Protein AF-A0A1J5C935-F1 (afdb_monomer)

Sequence (126 aa):
MEPSKPERDTTAFQVRRAIPLADVRPEKLEQAVQALRATGWLSDVGVDGRRLHVSYDASGANFRDIERLLDEAGLQRPTSLWWRFRSAWYRFVDTNSRSNALSRGGACCNRPPSPWRGNDTPDPGP

Foldseek 3Di:
DPPPDPPPP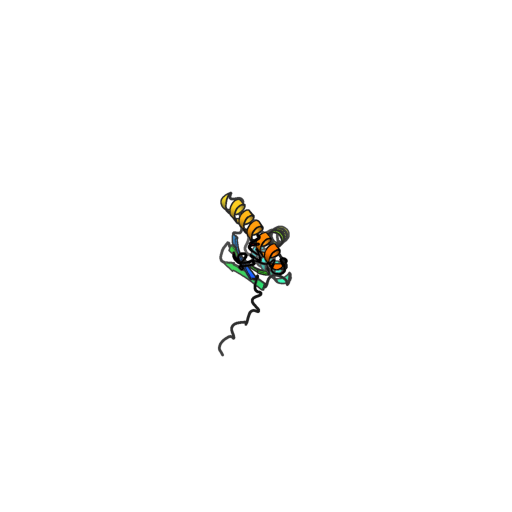QPPQKDKDKFFFDDDDPVLVVVLQVQVVVVVQWPDWDDDPRIIITIGGLLVDALVVVVVSCVVSVTHGDPDPVNVVVSVVRRVVSVVSNVVVPPPCPDPPPPDPDPDPDPPDDDDDD

Nearest PDB structures (foldseek):
  5y5z-assembly1_N  TM=4.631E-01  e=1.004E-01  Thermus thermophilus HB8
  6wxp-assembly3_F  TM=4.186E-01  e=1.780E-01  synthetic construct
  3khx-assembly1_A  TM=5.350E-01  e=9.916E-01  Staphylococcus aureus subsp. aureus COL
  3j9v-assembly1_b  TM=3.927E-01  e=4.070E-01  Saccharomyces cerevisiae
  2ia0-assembly1_B  TM=6.325E-01  e=3.539E+00  Pyrococcus furiosus

Structure (mmCIF, N/CA/C/O backbone):
data_AF-A0A1J5C935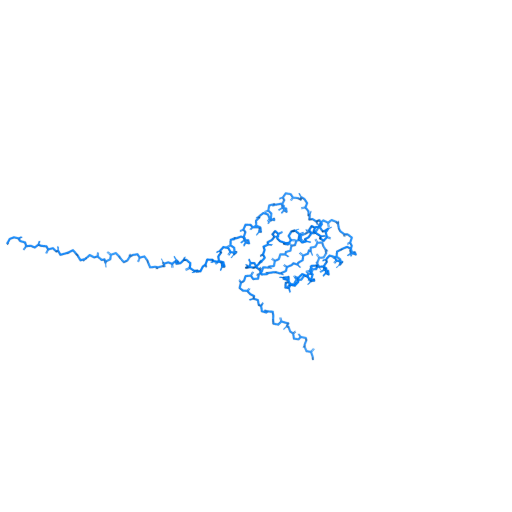-F1
#
_entry.id   AF-A0A1J5C935-F1
#
loop_
_atom_site.group_PDB
_atom_site.id
_atom_site.type_symbol
_atom_site.label_atom_id
_atom_site.label_alt_id
_atom_site.label_comp_id
_atom_site.label_asym_id
_atom_site.label_entity_id
_atom_site.label_seq_id
_atom_site.pdbx_PDB_ins_code
_atom_site.Cartn_x
_atom_site.Cartn_y
_atom_site.Cartn_z
_atom_site.occupancy
_atom_site.B_iso_or_equiv
_atom_site.auth_seq_id
_atom_site.auth_comp_id
_atom_site.auth_asym_id
_atom_site.auth_atom_id
_atom_site.pdbx_PDB_model_num
ATOM 1 N N . MET A 1 1 ? 21.280 13.211 23.490 1.00 36.47 1 MET A N 1
ATOM 2 C CA . MET A 1 1 ? 20.974 11.978 22.736 1.00 36.47 1 MET A CA 1
ATOM 3 C C . MET A 1 1 ? 19.850 12.323 21.769 1.00 36.47 1 MET A C 1
ATOM 5 O O . MET A 1 1 ? 18.685 12.180 22.108 1.00 36.47 1 MET A O 1
ATOM 9 N N . GLU A 1 2 ? 20.191 12.917 20.625 1.00 40.31 2 GLU A N 1
ATOM 10 C CA . GLU A 1 2 ? 19.229 13.087 19.531 1.00 40.31 2 GLU A CA 1
ATOM 11 C C . GLU A 1 2 ? 19.006 11.714 18.890 1.00 40.31 2 GLU A C 1
ATOM 13 O O . GLU A 1 2 ? 19.993 11.027 18.613 1.00 40.31 2 GLU A O 1
ATOM 18 N N . PRO A 1 3 ? 17.760 11.267 18.675 1.00 48.97 3 PRO A N 1
ATOM 19 C CA . PRO A 1 3 ? 17.529 10.067 17.895 1.00 48.97 3 PRO A CA 1
ATOM 20 C C . PRO A 1 3 ? 17.918 10.366 16.445 1.00 48.97 3 PRO A C 1
ATOM 22 O O . PRO A 1 3 ? 17.271 11.152 15.752 1.00 48.97 3 PRO A O 1
ATOM 25 N N . SER A 1 4 ? 19.011 9.746 16.010 1.00 40.41 4 SER A N 1
ATOM 26 C CA . SER A 1 4 ? 19.518 9.764 14.645 1.00 40.41 4 SER A CA 1
ATOM 27 C C . SER A 1 4 ? 18.395 9.380 13.682 1.00 40.41 4 SER A C 1
ATOM 29 O O . SER A 1 4 ? 17.861 8.271 13.712 1.00 40.41 4 SER A O 1
ATOM 31 N N . LYS A 1 5 ? 18.019 10.338 12.835 1.00 44.50 5 LYS A N 1
ATOM 32 C CA . LYS A 1 5 ? 17.095 10.165 11.715 1.00 44.50 5 LYS A CA 1
ATOM 33 C C . LYS A 1 5 ? 17.593 8.985 10.866 1.00 44.50 5 LYS A C 1
ATOM 35 O O . LYS A 1 5 ? 18.736 9.047 10.421 1.00 44.50 5 LYS A O 1
ATOM 40 N N . PRO A 1 6 ? 16.800 7.922 10.638 1.00 48.12 6 PRO A N 1
ATOM 41 C CA . PRO A 1 6 ? 17.259 6.821 9.807 1.00 48.12 6 PRO A CA 1
ATOM 42 C C . PRO A 1 6 ? 17.479 7.354 8.391 1.00 48.12 6 PRO A C 1
ATOM 44 O O . PRO A 1 6 ? 16.543 7.849 7.750 1.00 48.12 6 PRO A O 1
ATOM 47 N N . GLU A 1 7 ? 18.730 7.293 7.944 1.00 49.53 7 GLU A N 1
ATOM 48 C CA . GLU A 1 7 ? 19.146 7.553 6.573 1.00 49.53 7 GLU A CA 1
ATOM 49 C C . GLU A 1 7 ? 18.546 6.441 5.714 1.00 49.53 7 GLU A C 1
ATOM 51 O O . GLU A 1 7 ? 19.078 5.346 5.575 1.00 49.53 7 GLU A O 1
ATOM 56 N N . ARG A 1 8 ? 17.308 6.672 5.272 1.00 57.62 8 ARG A N 1
ATOM 57 C CA . ARG A 1 8 ? 16.605 5.761 4.380 1.00 57.62 8 ARG A CA 1
ATOM 58 C C . ARG A 1 8 ? 17.237 5.922 3.010 1.00 57.62 8 ARG A C 1
ATOM 60 O O . ARG A 1 8 ? 17.000 6.954 2.379 1.00 57.62 8 ARG A O 1
ATOM 67 N N . ASP A 1 9 ? 17.972 4.904 2.566 1.00 52.66 9 ASP A N 1
ATOM 68 C CA . ASP A 1 9 ? 18.332 4.694 1.162 1.00 52.66 9 ASP A CA 1
ATOM 69 C C . ASP A 1 9 ? 17.056 4.791 0.321 1.00 52.66 9 ASP A C 1
ATOM 71 O O . ASP A 1 9 ? 16.253 3.864 0.194 1.00 52.66 9 ASP A O 1
ATOM 75 N N . THR A 1 10 ? 16.793 6.001 -0.157 1.00 59.03 10 THR A N 1
ATOM 76 C CA . THR A 1 10 ? 15.590 6.323 -0.904 1.00 59.03 10 THR A CA 1
ATOM 77 C C . THR A 1 10 ? 15.923 6.004 -2.342 1.00 59.03 10 THR A C 1
ATOM 79 O O . THR A 1 10 ? 16.606 6.772 -3.016 1.00 59.03 10 THR A O 1
ATOM 82 N N . THR A 1 11 ? 15.489 4.832 -2.800 1.00 65.00 11 THR A N 1
ATOM 83 C CA . THR A 1 11 ? 15.653 4.464 -4.203 1.00 65.00 11 THR A CA 1
ATOM 84 C C . THR A 1 11 ? 14.942 5.492 -5.084 1.00 65.00 11 THR A C 1
ATOM 86 O O . THR A 1 11 ? 13.929 6.080 -4.691 1.00 65.00 11 THR A O 1
ATOM 89 N N . ALA A 1 12 ? 15.466 5.724 -6.293 1.00 74.44 12 ALA A N 1
ATOM 90 C CA . ALA A 1 12 ? 14.943 6.731 -7.224 1.00 74.44 12 ALA A CA 1
ATOM 91 C C . ALA A 1 12 ? 13.455 6.527 -7.594 1.00 74.44 12 ALA A C 1
ATOM 93 O O . ALA A 1 12 ? 12.821 7.433 -8.132 1.00 74.44 12 ALA A O 1
ATOM 94 N N . PHE A 1 13 ? 12.895 5.354 -7.280 1.00 78.94 13 PHE A N 1
ATOM 95 C CA . PHE A 1 13 ? 11.513 4.967 -7.551 1.00 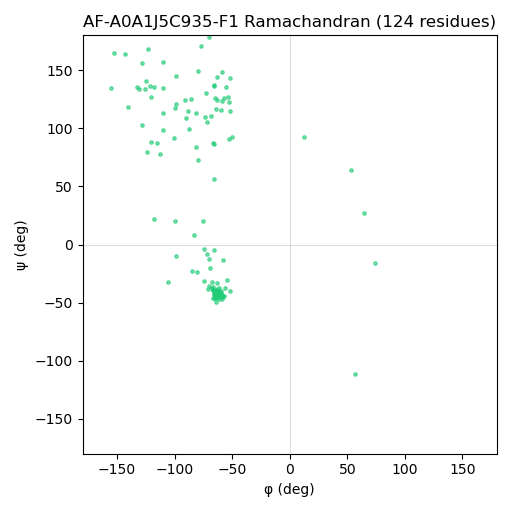78.94 13 PHE A CA 1
ATOM 96 C C . PHE A 1 13 ? 10.708 4.673 -6.275 1.00 78.94 13 PHE A C 1
ATOM 98 O O . PHE A 1 13 ? 9.691 3.978 -6.338 1.00 78.94 13 PHE A O 1
ATOM 105 N N . GLN A 1 14 ? 11.119 5.200 -5.116 1.00 85.75 14 GLN A N 1
ATOM 106 C CA . GLN A 1 14 ? 10.330 5.081 -3.891 1.00 85.75 14 GLN A CA 1
ATOM 107 C C . GLN A 1 14 ? 8.978 5.794 -4.045 1.00 85.75 14 GLN A C 1
ATOM 109 O O . GLN A 1 14 ? 8.898 6.997 -4.300 1.00 85.75 14 GLN A O 1
ATOM 114 N N . VAL A 1 15 ? 7.895 5.053 -3.820 1.00 88.56 15 VAL A N 1
ATOM 115 C CA . VAL A 1 15 ? 6.521 5.545 -3.896 1.00 88.56 15 VAL A CA 1
ATOM 116 C C . VAL A 1 15 ? 5.855 5.424 -2.535 1.00 88.56 15 VAL A C 1
ATOM 118 O O . VAL A 1 15 ? 5.947 4.395 -1.871 1.00 88.56 15 VAL A O 1
ATOM 121 N N . ARG A 1 16 ? 5.135 6.479 -2.135 1.00 90.62 16 ARG A N 1
ATOM 122 C CA . ARG A 1 16 ? 4.276 6.482 -0.945 1.00 90.62 16 ARG A CA 1
ATOM 123 C C . ARG A 1 16 ? 2.811 6.524 -1.340 1.00 90.62 16 ARG A C 1
ATOM 125 O O . ARG A 1 16 ? 2.409 7.332 -2.184 1.00 90.62 16 ARG A O 1
ATOM 132 N N . ARG A 1 17 ? 1.992 5.688 -0.706 1.00 90.81 17 ARG A N 1
ATOM 133 C CA . ARG A 1 17 ? 0.542 5.644 -0.924 1.00 90.81 17 ARG A CA 1
ATOM 134 C C . ARG A 1 17 ? -0.190 5.674 0.410 1.00 90.81 17 ARG A C 1
ATOM 136 O O . ARG A 1 17 ? 0.149 4.942 1.330 1.00 90.81 17 ARG A O 1
ATOM 143 N N . ALA A 1 18 ? -1.219 6.514 0.474 1.00 91.25 18 ALA A N 1
ATOM 144 C CA . ALA A 1 18 ? -2.230 6.476 1.520 1.00 91.25 18 ALA A CA 1
ATOM 145 C C . ALA A 1 18 ? -3.460 5.750 0.966 1.00 91.25 18 ALA A C 1
ATOM 147 O O . ALA A 1 18 ? -4.064 6.194 -0.019 1.00 91.25 18 ALA A O 1
ATOM 148 N N . ILE A 1 19 ? -3.791 4.619 1.576 1.00 90.88 19 ILE A N 1
ATOM 149 C CA . ILE A 1 19 ? -4.861 3.716 1.175 1.00 90.88 19 ILE A CA 1
ATOM 150 C C . ILE A 1 19 ? -5.958 3.819 2.236 1.00 90.88 19 ILE A C 1
ATOM 152 O O . ILE A 1 19 ? -5.727 3.442 3.384 1.00 90.88 19 ILE A O 1
ATOM 156 N N . PRO A 1 20 ? -7.141 4.355 1.902 1.00 90.06 20 PRO A N 1
ATOM 157 C CA . PRO A 1 20 ? -8.260 4.328 2.816 1.00 90.06 20 PRO A CA 1
ATOM 158 C C . PRO A 1 20 ? -8.699 2.877 3.019 1.00 90.06 20 PRO A C 1
ATOM 160 O O . PRO A 1 20 ? -8.783 2.097 2.067 1.00 90.06 20 PRO A O 1
ATOM 163 N N . LEU A 1 21 ? -8.988 2.539 4.266 1.00 89.50 21 LEU A N 1
ATOM 164 C CA . LEU A 1 21 ? -9.532 1.256 4.670 1.00 89.50 21 LEU A CA 1
ATOM 165 C C . LEU A 1 21 ? -11.046 1.393 4.847 1.00 89.50 21 LEU A C 1
ATOM 167 O O . LEU A 1 21 ? -11.549 2.445 5.252 1.00 89.50 21 LEU A O 1
ATOM 171 N N . ALA A 1 22 ? -11.773 0.335 4.503 1.00 87.69 22 ALA A N 1
ATOM 172 C CA . ALA A 1 22 ? -13.154 0.173 4.935 1.00 87.69 22 ALA A CA 1
ATOM 173 C C . ALA A 1 22 ? -13.192 -0.104 6.448 1.00 87.69 22 ALA A C 1
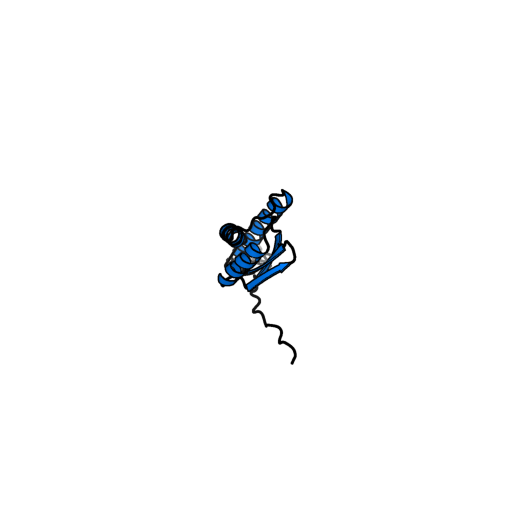ATOM 175 O O . ALA A 1 22 ? -12.151 -0.163 7.106 1.00 87.69 22 ALA A O 1
ATOM 176 N N . ASP A 1 23 ? -14.391 -0.246 7.008 1.00 84.25 23 ASP A N 1
ATOM 177 C CA . ASP A 1 23 ? -14.536 -0.475 8.441 1.00 84.25 23 ASP A CA 1
ATOM 178 C C . ASP A 1 23 ? -13.812 -1.768 8.851 1.00 84.25 23 ASP A C 1
ATOM 180 O O . ASP A 1 23 ? -14.114 -2.862 8.371 1.00 84.25 23 ASP A O 1
ATOM 184 N N . VAL A 1 24 ? -12.783 -1.616 9.683 1.00 84.56 24 VAL A N 1
ATOM 185 C CA . VAL A 1 24 ? -11.892 -2.690 10.113 1.00 84.56 24 VAL A CA 1
ATOM 186 C C . VAL A 1 24 ? -11.733 -2.605 11.619 1.00 84.56 24 VAL A C 1
ATOM 188 O O . VAL A 1 24 ? -11.548 -1.526 12.181 1.00 84.56 24 VAL A O 1
ATOM 191 N N . ARG A 1 25 ? -11.814 -3.759 12.280 1.00 86.44 25 ARG A N 1
ATOM 192 C CA . ARG A 1 25 ? -11.572 -3.842 13.719 1.00 86.44 25 ARG A CA 1
ATOM 193 C C . ARG A 1 25 ? -10.103 -3.511 14.023 1.00 86.44 25 ARG A C 1
ATOM 195 O O . ARG A 1 25 ? -9.242 -4.026 13.300 1.00 86.44 25 ARG A O 1
ATOM 202 N N . PRO A 1 26 ? -9.803 -2.712 15.062 1.00 85.44 26 PRO A N 1
ATOM 203 C CA . PRO A 1 26 ? -8.435 -2.315 15.401 1.00 85.44 26 PRO A CA 1
ATOM 204 C C . PRO A 1 26 ? -7.465 -3.496 15.527 1.00 85.44 26 PRO A C 1
ATOM 206 O O . PRO A 1 26 ? -6.365 -3.448 14.988 1.00 85.44 26 PRO A O 1
ATOM 209 N N . GLU A 1 27 ? -7.903 -4.607 16.119 1.00 86.88 27 GLU A N 1
ATOM 210 C CA . GLU A 1 27 ? -7.065 -5.792 16.341 1.00 86.88 27 GLU A CA 1
ATOM 211 C C . GLU A 1 27 ? -6.669 -6.450 15.014 1.00 86.88 27 GLU A C 1
ATOM 213 O O . GLU A 1 27 ? -5.531 -6.875 14.816 1.00 86.88 27 GLU A O 1
ATOM 218 N N . LYS A 1 28 ? -7.609 -6.496 14.060 1.00 87.19 28 LYS A N 1
ATOM 219 C CA . LYS A 1 28 ? -7.349 -7.021 12.715 1.00 87.19 28 LYS A CA 1
ATOM 220 C C . LYS A 1 28 ? -6.429 -6.086 11.931 1.00 87.19 28 LYS A C 1
ATOM 222 O O . LYS A 1 28 ? -5.603 -6.555 11.152 1.00 87.19 28 LYS A O 1
ATOM 227 N N . LEU A 1 29 ? -6.568 -4.777 12.135 1.00 88.69 29 LEU A N 1
ATOM 228 C CA . LEU A 1 29 ? -5.711 -3.779 11.508 1.00 88.69 29 LEU A CA 1
ATOM 229 C C . LEU A 1 29 ? -4.265 -3.902 11.993 1.00 88.69 29 LEU A C 1
ATOM 231 O O . LEU A 1 29 ? -3.356 -3.933 11.170 1.00 88.69 29 LEU A O 1
ATOM 235 N N . GLU A 1 30 ? -4.048 -4.045 13.298 1.00 89.12 30 GLU A N 1
ATOM 236 C CA . GLU A 1 30 ? -2.712 -4.256 13.860 1.00 89.12 30 GLU A CA 1
ATOM 237 C C . GLU A 1 30 ? -2.072 -5.550 13.350 1.00 89.12 30 GLU A C 1
ATOM 239 O O . GLU A 1 30 ? -0.932 -5.526 12.883 1.00 89.12 30 GLU A O 1
ATOM 244 N N . GLN A 1 31 ? -2.812 -6.664 13.351 1.00 89.44 31 GLN A N 1
ATOM 245 C CA . GLN A 1 31 ? -2.332 -7.938 12.800 1.00 89.44 31 GLN A CA 1
ATOM 246 C C . GLN A 1 31 ? -1.948 -7.815 11.322 1.00 89.44 31 GLN A C 1
ATOM 248 O O . GLN A 1 31 ? -0.882 -8.278 10.914 1.00 89.44 31 GLN A O 1
ATOM 253 N N . ALA A 1 32 ? -2.784 -7.149 10.526 1.00 89.25 32 ALA A N 1
ATOM 254 C CA . ALA A 1 32 ? -2.500 -6.912 9.120 1.00 89.25 32 ALA A CA 1
ATOM 255 C C . ALA A 1 32 ? -1.259 -6.028 8.931 1.00 89.25 32 ALA A C 1
ATOM 257 O O . ALA A 1 32 ? -0.417 -6.342 8.099 1.00 89.25 32 ALA A O 1
ATOM 258 N N . VAL A 1 33 ? -1.088 -4.967 9.724 1.00 90.69 33 VAL A N 1
ATOM 259 C CA . VAL A 1 33 ? 0.113 -4.114 9.684 1.00 90.69 33 VAL A CA 1
ATOM 260 C C . VAL A 1 33 ? 1.377 -4.910 9.998 1.00 90.69 33 VAL A C 1
ATOM 262 O O . VAL A 1 33 ? 2.392 -4.719 9.327 1.00 90.69 33 VAL A O 1
ATOM 265 N N . GLN A 1 34 ? 1.329 -5.827 10.966 1.00 90.25 34 GLN A N 1
ATOM 266 C CA . GLN A 1 34 ? 2.468 -6.699 11.261 1.00 90.25 34 GLN A CA 1
ATOM 267 C C . GLN A 1 34 ? 2.767 -7.660 10.103 1.00 90.25 34 GLN A C 1
ATOM 269 O O . GLN A 1 34 ? 3.926 -7.800 9.713 1.00 90.25 34 GLN A O 1
ATOM 274 N N . ALA A 1 35 ? 1.738 -8.253 9.490 1.00 90.06 35 ALA A N 1
ATOM 275 C CA . ALA A 1 35 ? 1.904 -9.105 8.311 1.00 90.06 35 ALA A CA 1
ATOM 276 C C . ALA A 1 35 ? 2.500 -8.335 7.118 1.00 90.06 35 ALA A C 1
ATOM 278 O O . ALA A 1 35 ? 3.420 -8.819 6.463 1.00 90.06 35 ALA A O 1
ATOM 279 N N . LEU A 1 36 ? 2.038 -7.102 6.880 1.00 89.75 36 LEU A N 1
ATOM 280 C CA . LEU A 1 36 ? 2.569 -6.202 5.853 1.00 89.75 36 LEU A CA 1
ATOM 281 C C . LEU A 1 36 ? 4.063 -5.921 6.084 1.00 89.75 36 LEU A C 1
ATOM 283 O O . LEU A 1 36 ? 4.864 -6.038 5.158 1.00 89.75 36 LEU A O 1
ATOM 287 N N . ARG A 1 37 ? 4.462 -5.602 7.321 1.00 90.25 37 ARG A N 1
ATOM 288 C CA . ARG A 1 37 ? 5.872 -5.360 7.679 1.00 90.25 37 ARG A CA 1
ATOM 289 C C . ARG A 1 37 ? 6.753 -6.594 7.491 1.00 90.25 37 ARG A C 1
ATOM 291 O O . ARG A 1 37 ? 7.906 -6.456 7.098 1.00 90.25 37 ARG A O 1
ATOM 298 N N . ALA A 1 38 ? 6.208 -7.789 7.711 1.00 89.19 38 ALA A N 1
ATOM 299 C CA . ALA A 1 38 ? 6.934 -9.046 7.546 1.00 89.19 38 ALA A CA 1
ATOM 300 C C . ALA A 1 38 ? 7.252 -9.398 6.078 1.00 89.19 38 ALA A C 1
ATOM 302 O O . ALA A 1 38 ? 8.063 -10.285 5.830 1.00 89.19 38 ALA A O 1
ATOM 303 N N . THR A 1 39 ? 6.656 -8.710 5.097 1.00 86.19 39 THR A N 1
ATOM 304 C CA . THR A 1 39 ? 6.897 -8.992 3.670 1.00 86.19 39 THR A CA 1
ATOM 305 C C . THR A 1 39 ? 8.296 -8.622 3.175 1.00 86.19 39 THR A C 1
ATOM 307 O O . THR A 1 39 ? 8.719 -9.113 2.130 1.00 86.19 39 THR A O 1
ATOM 310 N N . GLY A 1 40 ? 9.009 -7.740 3.882 1.00 82.31 40 GLY A N 1
ATOM 311 C CA . GLY A 1 40 ? 10.392 -7.354 3.580 1.00 82.31 40 GLY A CA 1
ATOM 312 C C . GLY A 1 40 ? 10.596 -6.432 2.369 1.00 82.31 40 GLY A C 1
ATOM 313 O O . GLY A 1 40 ? 11.648 -5.811 2.270 1.00 82.31 40 GLY A O 1
ATOM 314 N N . TRP A 1 41 ? 9.615 -6.288 1.471 1.00 86.06 41 TRP A N 1
ATOM 315 C CA . TRP A 1 41 ? 9.701 -5.387 0.307 1.00 86.06 41 TRP A CA 1
ATOM 316 C C . TRP A 1 41 ? 9.001 -4.032 0.512 1.00 86.06 41 TRP A C 1
ATOM 318 O O . TRP A 1 41 ? 9.171 -3.115 -0.295 1.00 86.06 41 TRP A O 1
ATOM 328 N N . LEU A 1 42 ? 8.232 -3.881 1.595 1.00 88.62 42 LEU A N 1
ATOM 329 C CA . LEU A 1 42 ? 7.689 -2.596 2.038 1.00 88.62 42 LEU A CA 1
ATOM 330 C C . LEU A 1 42 ? 8.718 -1.877 2.917 1.00 88.62 42 LEU A C 1
ATOM 332 O O . LEU A 1 42 ? 9.167 -2.419 3.923 1.00 88.62 42 LEU A O 1
ATOM 336 N N . SER A 1 43 ? 9.068 -0.641 2.561 1.00 87.75 43 SER A N 1
ATOM 337 C CA . SER A 1 43 ? 10.067 0.154 3.288 1.00 87.75 43 SER A CA 1
ATOM 338 C C . SER A 1 43 ? 9.493 0.916 4.482 1.00 87.75 43 SER A C 1
ATOM 340 O O . SER A 1 43 ? 10.233 1.294 5.388 1.00 87.75 43 SER A O 1
ATOM 342 N N . ASP A 1 44 ? 8.186 1.176 4.486 1.00 89.38 44 ASP A N 1
ATOM 343 C CA . ASP A 1 44 ? 7.493 1.853 5.582 1.00 89.38 44 ASP A CA 1
ATOM 344 C C . ASP A 1 44 ? 6.014 1.456 5.578 1.00 89.38 44 ASP A C 1
ATOM 346 O O . ASP A 1 44 ? 5.377 1.447 4.520 1.00 89.38 44 ASP A O 1
ATOM 350 N N . VAL A 1 45 ? 5.471 1.132 6.752 1.00 92.19 45 VAL A N 1
ATOM 351 C CA . VAL A 1 45 ? 4.062 0.761 6.938 1.00 92.19 45 VAL A CA 1
ATOM 352 C C . VAL A 1 45 ? 3.553 1.384 8.232 1.00 92.19 45 VAL A C 1
ATOM 354 O O . VAL A 1 45 ? 4.028 1.055 9.327 1.00 92.19 45 VAL A O 1
ATOM 357 N N . GLY A 1 46 ? 2.551 2.249 8.111 1.00 91.00 46 GLY A N 1
ATOM 358 C CA . GLY A 1 46 ? 1.920 2.943 9.229 1.00 91.00 46 GLY A CA 1
ATOM 359 C C . GLY A 1 46 ? 0.418 3.100 9.034 1.00 91.00 46 GLY A C 1
ATOM 360 O O . GLY A 1 46 ? -0.101 2.941 7.932 1.00 91.00 46 GLY A O 1
ATOM 361 N N . VAL A 1 47 ? -0.284 3.420 10.114 1.00 91.25 47 VAL A N 1
ATOM 362 C CA . VAL A 1 47 ? -1.727 3.668 10.105 1.00 91.25 47 VAL A CA 1
ATOM 363 C C . VAL A 1 47 ? -1.986 5.036 10.715 1.00 91.25 47 VAL A C 1
ATOM 365 O O . VAL A 1 47 ? -1.437 5.356 11.764 1.00 91.25 47 VAL A O 1
ATOM 368 N N . ASP A 1 48 ? -2.837 5.815 10.056 1.00 88.81 48 ASP A N 1
ATOM 369 C CA . ASP A 1 48 ? -3.371 7.080 10.553 1.00 88.81 48 ASP A CA 1
ATOM 370 C C . ASP A 1 48 ? -4.904 7.048 10.441 1.00 88.81 48 ASP A C 1
ATOM 372 O O . ASP A 1 48 ? -5.485 7.118 9.350 1.00 88.81 48 ASP A O 1
ATOM 376 N N . GLY A 1 49 ? -5.575 6.830 11.575 1.00 86.31 49 GLY A N 1
ATOM 377 C CA . GLY A 1 49 ? -7.021 6.616 11.639 1.00 86.31 49 GLY A CA 1
ATOM 378 C C . GLY A 1 49 ? -7.481 5.447 10.759 1.00 86.31 49 GLY A C 1
ATOM 379 O O . GLY A 1 49 ? -7.184 4.289 11.029 1.00 86.31 49 GLY A O 1
ATOM 380 N N . ARG A 1 50 ? -8.219 5.754 9.683 1.00 86.06 50 ARG A N 1
ATOM 381 C CA . ARG A 1 50 ? -8.714 4.777 8.688 1.00 86.06 50 ARG A CA 1
ATOM 382 C C . ARG A 1 50 ? -7.865 4.732 7.414 1.00 86.06 50 ARG A C 1
ATOM 384 O O . ARG A 1 50 ? -8.353 4.337 6.354 1.00 86.06 50 ARG A O 1
ATOM 391 N N . ARG A 1 51 ? -6.620 5.203 7.465 1.00 89.88 51 ARG A N 1
ATOM 392 C CA . ARG A 1 51 ? -5.711 5.222 6.316 1.00 89.88 51 ARG A CA 1
ATOM 393 C C . ARG A 1 51 ? -4.466 4.413 6.621 1.00 89.88 51 ARG A C 1
ATOM 395 O O . ARG A 1 51 ? -3.779 4.655 7.605 1.00 89.88 51 ARG A O 1
ATOM 402 N N . LEU A 1 52 ? -4.165 3.481 5.731 1.00 92.00 52 LEU A N 1
ATOM 403 C CA . LEU A 1 52 ? -2.910 2.757 5.716 1.00 92.00 52 LEU A CA 1
ATOM 404 C C . LEU A 1 52 ? -1.913 3.511 4.836 1.00 92.00 52 LEU A C 1
ATOM 406 O O . LEU A 1 52 ? -2.172 3.768 3.659 1.00 92.00 52 LEU A O 1
ATOM 410 N N . HIS A 1 53 ? -0.769 3.848 5.403 1.00 93.00 53 HIS A N 1
ATOM 411 C CA . HIS A 1 53 ? 0.355 4.446 4.709 1.00 93.00 53 HIS A CA 1
ATOM 412 C C . HIS A 1 53 ? 1.366 3.353 4.393 1.00 93.00 53 HIS A C 1
ATOM 414 O O . HIS A 1 53 ? 1.861 2.691 5.301 1.00 93.00 53 HIS A O 1
ATOM 420 N N . VAL A 1 54 ? 1.669 3.174 3.110 1.00 92.19 54 VAL A N 1
ATOM 421 C CA . VAL A 1 54 ? 2.684 2.226 2.642 1.00 92.19 54 VAL A CA 1
ATOM 422 C C . VAL A 1 54 ? 3.712 2.936 1.776 1.00 92.19 54 VAL A C 1
ATOM 424 O O . VAL A 1 54 ? 3.362 3.804 0.967 1.00 92.19 54 VAL A O 1
ATOM 427 N N . SER A 1 55 ? 4.972 2.549 1.938 1.00 91.25 55 SER A N 1
ATOM 428 C CA . SER A 1 55 ? 6.076 2.943 1.068 1.00 91.25 55 SER A CA 1
ATOM 429 C C . SER A 1 55 ? 6.738 1.704 0.474 1.00 91.25 55 SER A C 1
ATOM 431 O O . SER A 1 55 ? 6.951 0.718 1.178 1.00 91.25 55 SER A O 1
ATOM 433 N N . TYR A 1 56 ? 7.036 1.744 -0.821 1.00 90.19 56 TYR A N 1
ATOM 434 C CA . TYR A 1 56 ? 7.632 0.634 -1.571 1.00 90.19 56 TYR A CA 1
ATOM 435 C C . TYR A 1 56 ? 8.439 1.158 -2.755 1.00 90.19 56 TYR A C 1
ATOM 437 O O . TYR A 1 56 ? 8.301 2.318 -3.150 1.00 90.19 56 TYR A O 1
ATOM 445 N N . ASP A 1 57 ? 9.276 0.296 -3.321 1.00 87.06 57 ASP A N 1
ATOM 446 C CA . ASP A 1 57 ? 10.013 0.582 -4.546 1.00 87.06 57 ASP A CA 1
ATOM 447 C C . ASP A 1 57 ? 9.186 0.182 -5.780 1.00 87.06 57 ASP A C 1
ATOM 449 O O . ASP A 1 57 ? 8.911 -1.002 -6.003 1.00 87.06 57 ASP A O 1
ATOM 453 N N . ALA A 1 58 ? 8.802 1.170 -6.593 1.00 83.44 58 ALA A N 1
ATOM 454 C CA . ALA A 1 58 ? 8.008 0.952 -7.801 1.00 83.44 58 ALA A CA 1
ATOM 455 C C . ALA A 1 58 ? 8.783 0.270 -8.948 1.00 83.44 58 ALA A C 1
ATOM 457 O O . ALA A 1 58 ? 8.183 -0.109 -9.956 1.00 83.44 58 ALA A O 1
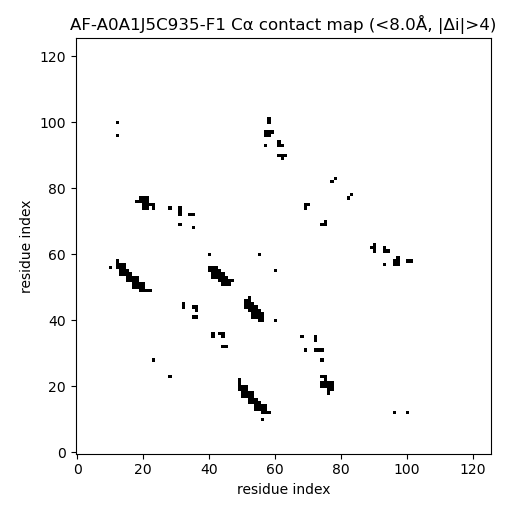ATOM 458 N N . SER A 1 59 ? 10.104 0.102 -8.822 1.00 79.88 59 SER A N 1
ATOM 459 C CA . SER A 1 59 ? 10.902 -0.680 -9.774 1.00 79.88 59 SER A CA 1
ATOM 460 C C . SER A 1 59 ? 10.703 -2.193 -9.605 1.00 79.88 59 SER A C 1
ATOM 462 O O . SER A 1 59 ? 10.744 -2.926 -10.596 1.00 79.88 59 SER A O 1
ATOM 464 N N . GLY A 1 60 ? 10.439 -2.654 -8.375 1.00 79.38 60 GLY A N 1
ATOM 465 C CA . GLY A 1 60 ? 10.301 -4.073 -8.027 1.00 79.38 60 GLY A CA 1
ATOM 466 C C . GLY A 1 60 ? 8.864 -4.531 -7.767 1.00 79.38 60 GLY A C 1
ATOM 467 O O . GLY A 1 60 ? 8.516 -5.664 -8.096 1.00 79.38 60 GLY A O 1
ATOM 468 N N . ALA A 1 61 ? 8.014 -3.654 -7.229 1.00 82.50 61 ALA A N 1
ATOM 469 C CA . ALA A 1 61 ? 6.616 -3.945 -6.918 1.00 82.50 61 ALA A CA 1
ATOM 470 C C . ALA A 1 61 ? 5.690 -2.886 -7.523 1.00 82.50 61 ALA A C 1
ATOM 472 O O . ALA A 1 61 ? 6.095 -1.754 -7.774 1.00 82.50 61 ALA A O 1
ATOM 473 N N . ASN A 1 62 ? 4.429 -3.233 -7.763 1.00 84.56 62 ASN A N 1
ATOM 474 C CA . ASN A 1 62 ? 3.429 -2.273 -8.227 1.00 84.56 62 ASN A CA 1
ATOM 475 C C . ASN A 1 62 ? 2.222 -2.22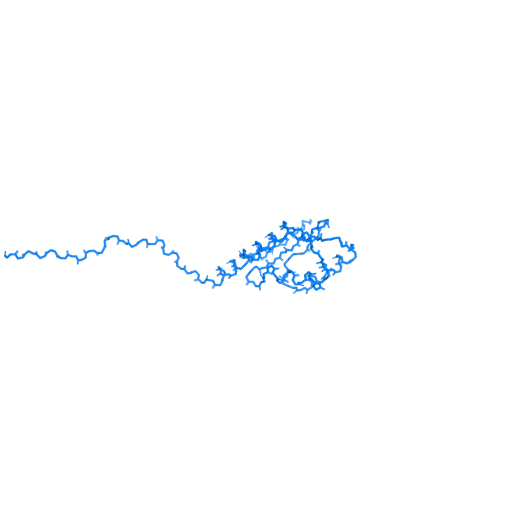5 -7.286 1.00 84.56 62 ASN A C 1
ATOM 477 O O . ASN A 1 62 ? 2.022 -3.096 -6.440 1.00 84.56 62 ASN A O 1
ATOM 481 N N . PHE A 1 63 ? 1.370 -1.219 -7.468 1.00 85.81 63 PHE A N 1
ATOM 482 C CA . PHE A 1 63 ? 0.179 -1.054 -6.644 1.00 85.81 63 PHE A CA 1
ATOM 483 C C . PHE A 1 63 ? -0.733 -2.296 -6.607 1.00 85.81 63 PHE A C 1
ATOM 485 O O . PHE A 1 63 ? -1.344 -2.544 -5.575 1.00 85.81 63 PHE A O 1
ATOM 492 N N . ARG A 1 64 ? -0.800 -3.127 -7.662 1.00 86.31 64 ARG A N 1
ATOM 493 C CA . ARG A 1 64 ? -1.604 -4.369 -7.639 1.00 86.31 64 ARG A CA 1
ATOM 494 C C . ARG A 1 64 ? -1.045 -5.404 -6.664 1.00 86.31 64 ARG A C 1
ATOM 496 O O . ARG A 1 64 ? -1.830 -6.144 -6.080 1.00 86.31 64 ARG A O 1
ATOM 503 N N . ASP A 1 65 ? 0.272 -5.449 -6.472 1.00 88.12 65 ASP A N 1
ATOM 504 C CA . ASP A 1 65 ? 0.891 -6.339 -5.484 1.00 88.12 65 ASP A CA 1
ATOM 505 C C . ASP A 1 65 ? 0.481 -5.930 -4.066 1.00 88.12 65 ASP A C 1
ATOM 507 O O . ASP A 1 65 ? 0.127 -6.787 -3.260 1.00 88.12 65 ASP A O 1
ATOM 511 N N . ILE A 1 66 ? 0.418 -4.619 -3.797 1.00 89.00 66 ILE A N 1
ATOM 512 C CA . ILE A 1 66 ? -0.123 -4.089 -2.537 1.00 89.00 66 ILE A CA 1
ATOM 513 C C . ILE A 1 66 ? -1.597 -4.450 -2.395 1.00 89.00 66 ILE A C 1
ATOM 515 O O . ILE A 1 66 ? -2.025 -4.880 -1.333 1.00 89.00 66 ILE A O 1
ATOM 519 N N . GLU A 1 67 ? -2.391 -4.279 -3.448 1.00 88.56 67 GLU A N 1
ATOM 520 C CA . GLU A 1 67 ? -3.814 -4.607 -3.406 1.00 88.56 67 GLU A CA 1
ATOM 521 C C . GLU A 1 67 ? -4.064 -6.077 -3.068 1.00 88.56 67 GLU A C 1
ATOM 523 O O . GLU A 1 67 ? -4.899 -6.350 -2.209 1.00 88.56 67 GLU A O 1
ATOM 528 N N . ARG A 1 68 ? -3.307 -6.996 -3.677 1.00 8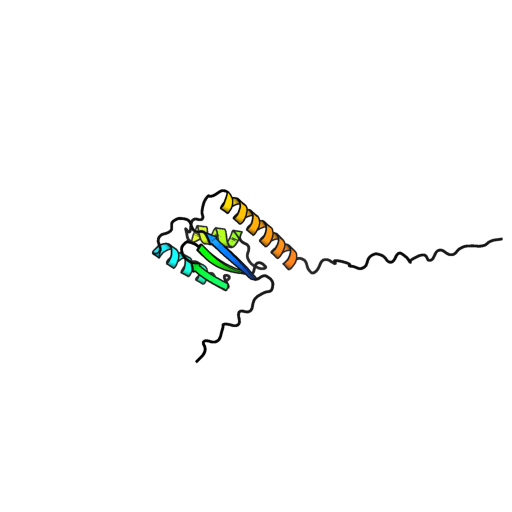8.94 68 ARG A N 1
ATOM 529 C CA . ARG A 1 68 ? -3.364 -8.425 -3.349 1.00 88.94 68 ARG A CA 1
ATOM 530 C C . ARG A 1 68 ? -2.972 -8.677 -1.896 1.00 88.94 68 ARG A C 1
ATOM 532 O O . ARG A 1 68 ? -3.668 -9.406 -1.204 1.00 88.94 68 ARG A O 1
ATOM 539 N N . LEU A 1 69 ? -1.904 -8.039 -1.428 1.00 89.50 69 LEU A N 1
ATOM 540 C CA . LEU A 1 69 ? -1.435 -8.182 -0.053 1.00 89.50 69 LEU A CA 1
ATOM 541 C C . LEU A 1 69 ? -2.485 -7.703 0.968 1.00 89.50 69 LEU A C 1
ATOM 543 O O . LEU A 1 69 ? -2.670 -8.317 2.016 1.00 89.50 69 LEU A O 1
ATOM 547 N N . LEU A 1 70 ? -3.216 -6.630 0.651 1.00 88.94 70 LEU A N 1
ATOM 548 C CA . LEU A 1 70 ? -4.337 -6.163 1.470 1.00 88.94 70 LEU A CA 1
ATOM 549 C C . LEU A 1 70 ? -5.505 -7.151 1.464 1.00 88.94 70 LEU A C 1
ATOM 551 O O . LEU A 1 70 ? -6.108 -7.372 2.513 1.00 88.94 70 LEU A O 1
ATOM 555 N N . ASP A 1 71 ? -5.803 -7.758 0.316 1.00 88.88 71 ASP A N 1
ATOM 556 C CA . ASP A 1 71 ? -6.844 -8.782 0.205 1.00 88.88 71 ASP A CA 1
ATOM 557 C C . ASP A 1 71 ? -6.483 -10.049 0.998 1.00 88.88 71 ASP A C 1
ATOM 559 O O . ASP A 1 71 ? -7.323 -10.563 1.737 1.00 88.88 71 ASP A O 1
ATOM 563 N N . GLU A 1 72 ? -5.226 -10.496 0.936 1.00 88.19 72 GLU A N 1
ATOM 564 C CA . GLU A 1 72 ? -4.689 -11.615 1.729 1.00 88.19 72 GLU A CA 1
ATOM 565 C C . GLU A 1 72 ? -4.727 -11.322 3.236 1.00 88.19 72 GLU A C 1
ATOM 567 O O . GLU A 1 72 ? -5.091 -12.186 4.034 1.00 88.19 72 GLU A O 1
ATOM 572 N N . ALA A 1 73 ? -4.445 -10.078 3.634 1.00 86.00 73 ALA A N 1
ATOM 573 C CA . ALA A 1 73 ? -4.589 -9.618 5.015 1.00 86.00 73 ALA A CA 1
ATOM 574 C C . ALA A 1 73 ? -6.062 -9.405 5.437 1.00 86.00 73 ALA A C 1
ATOM 576 O O . ALA A 1 73 ? -6.358 -9.069 6.589 1.00 86.00 73 ALA A O 1
ATOM 577 N N . GLY A 1 74 ? -7.014 -9.576 4.514 1.00 86.00 74 GLY A N 1
ATOM 578 C CA . GLY A 1 74 ? -8.438 -9.367 4.749 1.00 86.00 74 GLY A CA 1
ATOM 579 C C . GLY A 1 74 ? -8.793 -7.914 5.081 1.00 86.00 74 GLY A C 1
ATOM 580 O O . GLY A 1 74 ? -9.775 -7.684 5.801 1.00 86.00 74 GLY A O 1
ATOM 581 N N . LEU A 1 75 ? -7.990 -6.961 4.600 1.00 86.62 75 LEU A N 1
ATOM 582 C CA . LEU A 1 75 ? -8.212 -5.524 4.699 1.00 86.62 75 LEU A CA 1
ATOM 583 C C . LEU A 1 75 ? -9.013 -5.040 3.492 1.00 86.62 75 LEU A C 1
ATOM 585 O O . LEU A 1 75 ? -8.520 -4.937 2.368 1.00 86.62 75 LEU A O 1
ATOM 589 N N . GLN A 1 76 ? -10.269 -4.691 3.741 1.00 86.56 76 GLN A N 1
ATOM 590 C CA . GLN A 1 76 ? -11.127 -4.141 2.705 1.00 86.56 76 GLN A CA 1
ATOM 591 C C . GLN A 1 76 ? -10.831 -2.660 2.471 1.00 86.56 76 GLN A C 1
ATOM 593 O O . GLN A 1 76 ? -10.455 -1.913 3.375 1.00 86.56 76 GLN A O 1
ATOM 598 N N . ARG A 1 77 ? -11.038 -2.226 1.230 1.00 88.50 77 ARG A N 1
ATOM 599 C CA . ARG A 1 77 ? -10.921 -0.831 0.799 1.00 88.50 77 ARG A CA 1
ATOM 600 C C . ARG A 1 77 ? -12.316 -0.290 0.467 1.00 88.50 77 ARG A C 1
ATOM 602 O O . ARG A 1 77 ? -13.202 -1.085 0.147 1.00 88.50 77 ARG A O 1
ATOM 609 N N . PRO A 1 78 ? -12.538 1.035 0.498 1.00 84.38 78 PRO A N 1
ATOM 610 C CA . PRO A 1 78 ? -13.815 1.617 0.105 1.00 84.38 78 PRO A CA 1
ATOM 611 C C . PRO A 1 78 ? -14.225 1.188 -1.306 1.00 84.38 78 PRO A C 1
ATOM 613 O O . PRO A 1 78 ? -13.434 1.262 -2.240 1.00 84.38 78 PRO A O 1
ATOM 616 N N . THR A 1 79 ? -15.485 0.814 -1.500 1.00 82.06 79 THR A N 1
ATOM 617 C CA . THR A 1 79 ? -16.037 0.462 -2.823 1.00 82.06 79 THR A CA 1
ATOM 618 C C . THR A 1 79 ? -16.483 1.685 -3.632 1.00 82.06 79 THR A C 1
ATOM 620 O O . THR A 1 79 ? -17.089 1.549 -4.697 1.00 82.06 79 THR A O 1
ATOM 623 N N . SER A 1 80 ? -16.174 2.894 -3.152 1.00 86.19 80 SER A N 1
ATOM 624 C CA . SER A 1 80 ? -16.597 4.144 -3.779 1.00 86.19 80 SER A CA 1
ATOM 625 C C . SER A 1 80 ? -16.005 4.312 -5.181 1.00 86.19 80 SER A C 1
ATOM 627 O O . SER A 1 80 ? -14.853 3.961 -5.448 1.00 86.19 80 SER A O 1
ATOM 629 N N . LEU A 1 81 ? -16.788 4.899 -6.091 1.00 84.94 81 LEU A N 1
ATOM 630 C CA . LEU A 1 81 ? -16.361 5.173 -7.471 1.00 84.94 81 LEU A CA 1
ATOM 631 C C . LEU A 1 81 ? -15.077 6.013 -7.522 1.00 84.94 81 LEU A C 1
ATOM 633 O O . LEU A 1 81 ? -14.191 5.747 -8.331 1.00 84.94 81 LEU A O 1
ATOM 637 N N . TRP A 1 82 ? -14.938 6.966 -6.598 1.00 82.62 82 TRP A N 1
ATOM 638 C CA . TRP A 1 82 ? -13.725 7.766 -6.444 1.00 82.62 82 TRP A CA 1
ATOM 639 C C . TRP A 1 82 ? -12.492 6.912 -6.130 1.00 82.62 82 TRP A C 1
ATOM 641 O O . TRP A 1 82 ? -11.440 7.080 -6.748 1.00 82.62 82 TRP A O 1
ATOM 651 N N . TRP A 1 83 ? -12.612 5.958 -5.200 1.00 83.50 83 TRP A N 1
ATOM 652 C CA . TRP A 1 83 ? -11.506 5.060 -4.879 1.00 83.50 83 TRP A CA 1
ATOM 653 C C . TRP A 1 83 ? -11.178 4.115 -6.038 1.00 83.50 83 TRP A C 1
ATOM 655 O O . TRP A 1 83 ? -10.004 3.880 -6.329 1.00 83.50 83 TRP A O 1
ATOM 665 N N . ARG A 1 84 ? -12.189 3.631 -6.766 1.00 85.38 84 ARG A N 1
ATOM 666 C CA . ARG A 1 84 ? -11.988 2.819 -7.979 1.00 85.38 84 ARG A CA 1
ATOM 667 C C . ARG A 1 84 ? -11.217 3.579 -9.061 1.00 85.38 84 ARG A C 1
ATOM 669 O O . ARG A 1 84 ? -10.304 3.020 -9.659 1.00 85.38 84 ARG A O 1
ATOM 676 N N . PHE A 1 85 ? -11.526 4.856 -9.276 1.00 85.88 85 PHE A N 1
ATOM 677 C CA . PHE A 1 85 ? -10.785 5.694 -10.221 1.00 85.88 85 PHE A CA 1
ATOM 678 C C . PHE A 1 85 ? -9.345 5.946 -9.750 1.00 85.88 85 PHE A C 1
ATOM 680 O O . PHE A 1 85 ? -8.390 5.772 -10.505 1.00 85.88 85 PHE A O 1
ATOM 687 N N . ARG A 1 86 ? -9.168 6.291 -8.470 1.00 85.19 86 ARG A N 1
ATOM 688 C CA . ARG A 1 86 ? -7.849 6.581 -7.894 1.00 85.19 86 ARG A CA 1
ATOM 689 C C . ARG A 1 86 ? -6.924 5.362 -7.882 1.00 85.19 86 ARG A C 1
ATOM 691 O O . ARG A 1 86 ? -5.746 5.491 -8.198 1.00 85.19 86 ARG A O 1
ATOM 698 N N . SER A 1 87 ? -7.453 4.186 -7.554 1.00 80.88 87 SER A N 1
ATOM 699 C CA . SER A 1 87 ? -6.705 2.924 -7.625 1.00 80.88 87 SER A CA 1
ATOM 700 C C . SER A 1 87 ? -6.309 2.581 -9.064 1.00 80.88 87 SER A C 1
ATOM 702 O O . SER A 1 87 ? -5.160 2.213 -9.298 1.00 80.88 87 SER A O 1
ATOM 704 N N . ALA A 1 88 ? -7.196 2.781 -10.046 1.00 80.88 88 ALA A N 1
ATOM 705 C CA . ALA A 1 88 ? -6.855 2.616 -11.460 1.00 80.88 88 ALA A CA 1
ATOM 706 C C . ALA A 1 88 ? -5.736 3.575 -11.909 1.00 80.88 88 ALA A C 1
ATOM 708 O O . ALA A 1 88 ? -4.795 3.148 -12.578 1.00 80.88 88 ALA A O 1
ATOM 709 N N . TRP A 1 89 ? -5.784 4.839 -11.477 1.00 82.94 89 TRP A N 1
ATOM 710 C CA . TRP A 1 89 ? -4.727 5.817 -11.739 1.00 82.94 89 TRP A CA 1
ATOM 711 C C . TRP A 1 89 ? -3.378 5.404 -11.138 1.00 82.94 89 TRP A C 1
ATOM 713 O O . TRP A 1 89 ? -2.358 5.466 -11.820 1.00 82.94 89 TRP A O 1
ATOM 723 N N . TYR A 1 90 ? -3.356 4.924 -9.891 1.00 82.50 90 TYR A N 1
ATOM 724 C CA . TYR A 1 90 ? -2.121 4.429 -9.274 1.00 82.50 90 TYR A CA 1
ATOM 725 C C . TYR A 1 90 ? -1.513 3.259 -10.049 1.00 82.50 90 TYR A C 1
ATOM 727 O O . TYR A 1 90 ? -0.311 3.267 -10.296 1.00 82.50 90 TYR A O 1
ATOM 735 N N . ARG A 1 91 ? -2.328 2.301 -10.510 1.00 78.56 91 ARG A N 1
ATOM 736 C CA . ARG A 1 91 ? -1.846 1.197 -11.360 1.00 78.56 91 ARG A CA 1
ATOM 737 C C . ARG A 1 91 ? -1.226 1.708 -12.661 1.00 78.56 91 ARG A C 1
ATOM 739 O O . ARG A 1 91 ? -0.191 1.194 -13.080 1.00 78.56 91 ARG A O 1
ATOM 746 N N . PHE A 1 92 ? -1.848 2.704 -13.291 1.00 78.81 92 PHE A N 1
ATOM 747 C CA . PHE A 1 92 ? -1.341 3.304 -14.523 1.00 78.81 92 PHE A CA 1
ATOM 748 C C . PHE A 1 92 ? 0.012 3.997 -14.305 1.00 78.81 92 PHE A C 1
ATOM 750 O O . PHE A 1 92 ? 0.965 3.716 -15.031 1.00 78.81 92 PHE A O 1
ATOM 757 N N . VAL A 1 93 ? 0.122 4.841 -13.274 1.00 78.69 93 VAL A N 1
ATOM 758 C CA . VAL A 1 93 ? 1.366 5.558 -12.949 1.00 78.69 93 VAL A CA 1
ATOM 759 C C . VAL A 1 93 ? 2.484 4.590 -12.579 1.00 78.69 93 VAL A C 1
ATOM 761 O O . VAL A 1 93 ? 3.586 4.727 -13.090 1.00 78.69 93 VAL A O 1
ATOM 764 N N . ASP A 1 94 ? 2.210 3.586 -11.750 1.00 75.25 94 ASP A N 1
ATOM 765 C CA . ASP A 1 94 ? 3.219 2.600 -11.358 1.00 75.25 94 ASP A CA 1
ATOM 766 C C . ASP A 1 94 ? 3.716 1.776 -12.553 1.00 75.25 94 ASP A C 1
ATOM 768 O O . ASP A 1 94 ? 4.912 1.517 -12.677 1.00 75.25 94 ASP A O 1
ATOM 772 N N . THR A 1 95 ? 2.817 1.404 -13.470 1.00 71.25 95 THR A N 1
ATOM 773 C CA . THR A 1 95 ? 3.196 0.715 -14.714 1.00 71.25 95 THR A CA 1
ATOM 774 C C . THR A 1 95 ? 4.093 1.602 -15.578 1.00 71.25 95 THR A C 1
ATOM 776 O O . THR A 1 95 ? 5.076 1.121 -16.139 1.00 71.25 95 THR A O 1
ATOM 779 N N . ASN A 1 96 ? 3.801 2.903 -15.644 1.00 70.88 96 ASN A N 1
ATOM 780 C CA . ASN A 1 96 ? 4.631 3.877 -16.349 1.00 70.88 96 ASN A CA 1
ATOM 781 C C . ASN A 1 96 ? 6.008 4.026 -15.677 1.00 70.88 96 ASN A C 1
ATOM 783 O O . ASN A 1 96 ? 7.030 3.913 -16.348 1.00 70.88 96 ASN A O 1
ATOM 787 N N . SER A 1 97 ? 6.057 4.158 -14.348 1.00 67.06 97 SER A N 1
ATOM 788 C CA . SER A 1 97 ? 7.308 4.207 -13.581 1.00 67.06 97 SER A CA 1
ATOM 789 C C . SER A 1 97 ? 8.169 2.966 -13.804 1.00 67.06 97 SER A C 1
ATOM 791 O O . SER A 1 97 ? 9.361 3.097 -14.068 1.00 67.06 97 SER A O 1
ATOM 793 N N . ARG A 1 98 ? 7.573 1.767 -13.785 1.00 67.56 98 ARG A N 1
ATOM 794 C CA . ARG A 1 98 ? 8.278 0.516 -14.091 1.00 67.56 98 ARG A CA 1
ATOM 795 C C . ARG A 1 98 ? 8.776 0.482 -15.535 1.00 67.56 98 ARG A C 1
ATOM 797 O O . ARG A 1 98 ? 9.910 0.083 -15.775 1.00 67.56 98 ARG A O 1
ATOM 804 N N . SER A 1 99 ? 7.961 0.925 -16.491 1.00 63.03 99 SER A N 1
ATOM 805 C CA . SER A 1 99 ? 8.363 1.026 -17.898 1.00 63.03 99 SER A CA 1
ATOM 806 C C . SER A 1 99 ? 9.531 1.995 -18.087 1.00 63.03 99 SER A C 1
ATOM 808 O O . SER A 1 99 ? 10.454 1.689 -18.835 1.00 63.03 99 SER A O 1
ATOM 810 N N . ASN A 1 100 ? 9.540 3.127 -17.382 1.00 60.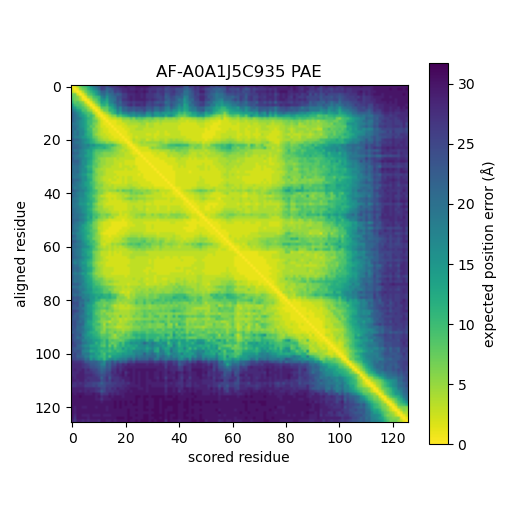84 100 ASN A N 1
ATOM 811 C CA . ASN A 1 100 ? 10.639 4.093 -17.416 1.00 60.84 100 ASN A CA 1
ATOM 812 C C . ASN A 1 100 ? 11.896 3.563 -16.717 1.00 60.84 100 ASN A C 1
ATOM 814 O O . ASN A 1 100 ? 12.990 3.778 -17.220 1.00 60.84 100 ASN A O 1
ATOM 818 N N . ALA A 1 101 ? 11.752 2.836 -15.605 1.00 61.62 101 ALA A N 1
ATOM 819 C CA . ALA A 1 101 ? 12.873 2.205 -14.907 1.00 61.62 101 ALA A CA 1
ATOM 820 C C . ALA A 1 101 ? 13.530 1.088 -15.742 1.00 61.62 101 ALA A C 1
ATOM 822 O O . ALA A 1 101 ? 14.749 0.931 -15.720 1.00 61.62 101 ALA A O 1
ATOM 823 N N . LEU A 1 102 ? 12.732 0.320 -16.495 1.00 59.97 102 LEU A N 1
ATOM 824 C CA . LEU A 1 102 ? 13.213 -0.728 -17.406 1.00 59.97 102 LEU A CA 1
ATOM 825 C C . LEU A 1 102 ? 13.702 -0.173 -18.752 1.00 59.97 102 LEU A C 1
ATOM 827 O O . LEU A 1 102 ? 14.521 -0.804 -19.424 1.00 59.97 102 LEU A O 1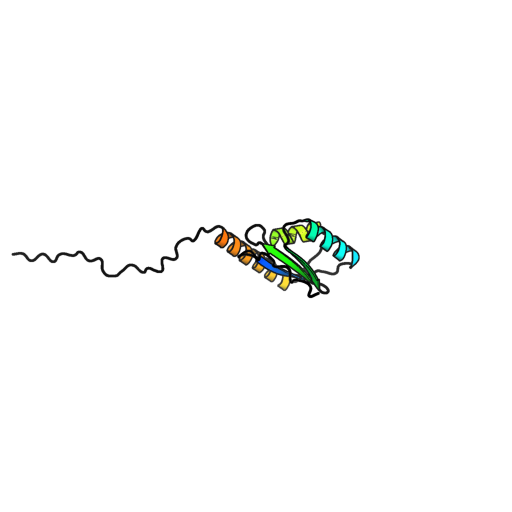
ATOM 831 N N . SER A 1 103 ? 13.220 1.003 -19.153 1.00 58.22 103 SER A N 1
ATOM 832 C CA . SER A 1 103 ? 13.710 1.700 -20.338 1.00 58.22 103 SER A CA 1
ATOM 833 C C . SER A 1 103 ? 15.105 2.235 -20.042 1.00 58.22 103 SER A C 1
ATOM 835 O O . SER A 1 103 ? 15.272 3.220 -19.331 1.00 58.22 103 SER A O 1
ATOM 837 N N . ARG A 1 104 ? 16.128 1.586 -20.604 1.00 51.41 104 ARG A N 1
ATOM 838 C CA . ARG A 1 104 ? 17.548 1.979 -20.532 1.00 51.41 104 ARG A CA 1
ATOM 839 C C . ARG A 1 104 ? 17.841 3.305 -21.256 1.00 51.41 104 ARG A C 1
ATOM 841 O O . ARG A 1 104 ? 18.666 3.328 -22.161 1.00 51.41 104 ARG A O 1
ATOM 848 N N . GLY A 1 105 ? 17.156 4.393 -20.902 1.00 52.25 105 GLY A N 1
ATOM 849 C CA . GLY A 1 105 ? 17.355 5.705 -21.516 1.00 52.25 105 GLY A CA 1
ATOM 850 C C . GLY A 1 105 ? 17.240 5.633 -23.036 1.00 52.25 105 GLY A C 1
ATOM 851 O O . GLY A 1 105 ? 18.217 5.854 -23.746 1.00 52.25 105 GLY A O 1
ATOM 852 N N . GLY A 1 106 ? 16.055 5.284 -23.543 1.00 50.19 106 GLY A N 1
ATOM 853 C CA . GLY A 1 106 ? 15.757 5.367 -24.970 1.00 50.19 106 GLY A CA 1
ATOM 854 C C . GLY A 1 106 ? 15.768 6.825 -25.420 1.00 50.19 106 GLY A C 1
ATOM 855 O O . GLY A 1 106 ? 14.744 7.493 -25.363 1.00 50.19 106 GLY A O 1
ATOM 856 N N . ALA A 1 107 ? 16.963 7.300 -25.769 1.00 55.75 107 ALA A N 1
ATOM 857 C CA . ALA A 1 107 ? 17.313 8.496 -26.521 1.00 55.75 107 ALA A CA 1
ATOM 858 C C . ALA A 1 107 ? 16.180 9.514 -26.746 1.00 55.75 107 ALA A C 1
ATOM 860 O O . ALA A 1 107 ? 15.526 9.508 -27.787 1.00 55.75 107 ALA A O 1
ATOM 861 N N . CYS A 1 108 ? 16.061 10.499 -25.852 1.00 51.72 108 CYS A N 1
ATOM 862 C CA . CYS A 1 108 ? 15.642 11.817 -26.315 1.00 51.72 108 CYS A CA 1
ATOM 863 C C . CYS A 1 108 ? 16.887 12.506 -26.872 1.00 51.72 108 CYS A C 1
ATOM 865 O O . CYS A 1 108 ? 17.605 13.239 -26.188 1.00 51.72 108 CYS A O 1
ATOM 867 N N . CYS A 1 109 ? 17.175 12.188 -28.132 1.00 61.75 109 CYS A N 1
ATOM 868 C CA . CYS A 1 109 ? 17.991 13.009 -29.001 1.00 61.75 109 CYS A CA 1
ATOM 869 C C . CYS A 1 109 ? 17.411 14.430 -29.005 1.00 61.75 109 CYS A C 1
ATOM 871 O O . CYS A 1 109 ? 16.600 14.768 -29.856 1.00 61.75 109 CYS A O 1
ATOM 873 N N . ASN A 1 110 ? 17.882 15.294 -28.105 1.00 55.91 110 ASN A N 1
ATOM 874 C CA . ASN A 1 110 ? 17.671 16.742 -28.196 1.00 55.91 110 ASN A CA 1
ATOM 875 C C . ASN A 1 110 ? 18.577 17.380 -29.267 1.00 55.91 110 ASN A C 1
ATOM 877 O O . ASN A 1 110 ? 18.857 18.575 -29.232 1.00 55.91 110 ASN A O 1
ATOM 881 N N . ARG A 1 111 ? 19.075 16.579 -30.216 1.00 52.16 111 ARG A N 1
ATOM 882 C CA . ARG A 1 111 ? 19.813 17.059 -31.375 1.00 52.16 111 ARG A CA 1
ATOM 883 C C . ARG A 1 111 ? 18.848 17.057 -32.557 1.00 52.16 111 ARG A C 1
ATOM 885 O O . ARG A 1 111 ? 18.729 16.021 -33.212 1.00 52.16 111 ARG A O 1
ATOM 892 N N . PRO A 1 112 ? 18.139 18.168 -32.826 1.00 61.00 112 PRO A N 1
ATOM 893 C CA . PRO A 1 112 ? 17.478 18.319 -34.112 1.00 61.00 112 PRO A CA 1
ATOM 894 C C . PRO A 1 112 ? 18.514 18.067 -35.221 1.00 61.00 112 PRO A C 1
ATOM 896 O O . PRO A 1 112 ? 19.692 18.408 -35.037 1.00 61.00 112 PRO A O 1
ATOM 899 N N . PRO A 1 113 ? 18.133 17.433 -36.344 1.00 59.00 113 PRO A N 1
ATOM 900 C CA . PRO A 1 113 ? 19.037 17.308 -37.476 1.00 59.00 113 PRO A CA 1
ATOM 901 C C . PRO A 1 113 ? 19.546 18.706 -37.840 1.00 59.00 113 PRO A C 1
ATOM 903 O O . PRO A 1 113 ? 18.760 19.641 -37.984 1.00 59.00 113 PRO A O 1
ATOM 906 N N . SER A 1 114 ? 20.871 18.863 -37.924 1.00 61.53 114 SER A N 1
ATOM 907 C CA . SER A 1 114 ? 21.463 20.100 -38.432 1.00 61.53 114 SER A CA 1
ATOM 908 C C . SER A 1 114 ? 20.912 20.331 -39.842 1.00 61.53 114 SER A C 1
ATOM 910 O O . SER A 1 114 ? 21.053 19.427 -40.669 1.00 61.53 114 SER A O 1
ATOM 912 N N . PRO A 1 115 ? 20.326 21.500 -40.154 1.00 58.84 115 PRO A N 1
ATOM 913 C CA . PRO A 1 115 ? 19.853 21.802 -41.505 1.00 58.84 115 PRO A CA 1
ATOM 914 C C . PRO A 1 115 ? 20.996 21.912 -42.530 1.00 58.84 115 PRO A C 1
ATOM 916 O O . PRO A 1 115 ? 20.741 22.030 -43.721 1.00 58.84 115 PRO A O 1
ATOM 919 N N . TRP A 1 116 ? 22.257 21.826 -42.094 1.00 57.12 116 TRP A N 1
ATOM 920 C CA . TRP A 1 116 ? 23.431 21.925 -42.955 1.00 57.12 116 TRP A CA 1
ATOM 921 C C . TRP A 1 116 ? 24.170 20.585 -43.031 1.00 57.12 116 TRP A C 1
ATOM 923 O O . TRP A 1 116 ? 25.200 20.369 -42.390 1.00 57.12 116 TRP A O 1
ATOM 933 N N . ARG A 1 117 ? 23.629 19.670 -43.836 1.00 55.97 117 ARG A N 1
ATOM 934 C CA . ARG A 1 117 ? 24.426 18.727 -44.632 1.00 55.97 117 ARG A CA 1
ATOM 935 C C . ARG A 1 117 ? 24.007 18.889 -46.091 1.00 55.97 117 ARG A C 1
ATOM 937 O O . ARG A 1 117 ? 23.221 18.103 -46.596 1.00 55.97 117 ARG A O 1
ATOM 944 N N . GLY A 1 118 ? 24.528 19.927 -46.730 1.00 49.16 118 GLY A N 1
ATOM 945 C CA . GLY A 1 118 ? 24.512 20.073 -48.181 1.00 49.16 118 GLY A CA 1
ATOM 946 C C . GLY A 1 118 ? 25.949 20.049 -48.673 1.00 49.16 118 GLY A C 1
ATOM 947 O O . GLY A 1 118 ? 26.580 21.095 -48.774 1.00 49.16 118 GLY A O 1
ATOM 948 N N . ASN A 1 119 ? 26.476 18.851 -48.932 1.00 57.78 119 ASN A N 1
ATOM 949 C CA . ASN A 1 119 ? 27.484 18.692 -49.974 1.00 57.78 119 ASN A CA 1
ATOM 950 C C . ASN A 1 119 ? 26.712 18.648 -51.295 1.00 57.78 119 ASN A C 1
ATOM 952 O O . ASN A 1 119 ? 26.561 17.578 -51.871 1.00 57.78 119 ASN A O 1
ATOM 956 N N . ASP A 1 120 ? 26.196 19.792 -51.734 1.00 56.69 120 ASP A N 1
ATOM 957 C CA . ASP A 1 120 ? 25.684 19.945 -53.089 1.00 56.69 120 ASP A CA 1
ATOM 958 C C . ASP A 1 120 ? 26.662 20.858 -53.813 1.00 56.69 120 ASP A C 1
ATOM 960 O O . ASP A 1 120 ? 26.712 22.072 -53.623 1.00 56.69 120 ASP A O 1
ATOM 964 N N . THR A 1 121 ? 27.540 20.209 -54.564 1.00 58.66 121 THR A N 1
ATOM 965 C CA . THR A 1 121 ? 28.412 20.827 -55.552 1.00 58.66 121 THR A CA 1
ATOM 966 C C . THR A 1 121 ? 27.523 21.534 -56.579 1.00 58.66 121 THR A C 1
ATOM 968 O O . THR A 1 121 ? 26.695 20.861 -57.193 1.00 58.66 121 THR A O 1
ATOM 971 N N . PRO A 1 122 ? 27.663 22.846 -56.825 1.00 51.03 122 PRO A N 1
ATOM 972 C CA . PRO A 1 122 ? 27.170 23.413 -58.064 1.00 51.03 122 PRO A CA 1
ATOM 973 C C . PRO A 1 122 ? 28.219 23.131 -59.140 1.00 51.03 122 PRO A C 1
ATOM 975 O O . PRO A 1 122 ? 29.339 23.630 -59.063 1.00 51.03 122 PRO A O 1
ATOM 978 N N . ASP A 1 123 ? 27.849 22.295 -60.104 1.00 51.78 123 ASP A N 1
ATOM 979 C CA . ASP A 1 123 ? 28.492 22.174 -61.411 1.00 51.78 123 ASP A CA 1
ATOM 980 C C . ASP A 1 123 ? 28.314 23.486 -62.197 1.00 51.78 123 ASP A C 1
ATOM 982 O O . ASP A 1 123 ? 27.173 23.932 -62.360 1.00 51.78 123 ASP A O 1
ATOM 986 N N . PRO A 1 124 ? 29.393 24.111 -62.702 1.00 52.31 124 PRO A N 1
ATOM 987 C CA . PRO A 1 124 ? 29.290 25.044 -63.801 1.00 52.31 124 PRO A CA 1
ATOM 988 C C . PRO A 1 124 ? 30.137 24.536 -64.977 1.00 52.31 124 PRO A C 1
ATOM 990 O O . PRO A 1 124 ? 31.302 24.904 -65.121 1.00 52.31 124 PRO A O 1
ATOM 993 N N . GLY A 1 125 ? 29.545 23.710 -65.838 1.00 48.34 125 GLY A N 1
ATOM 994 C CA . GLY A 1 125 ? 29.849 23.780 -67.269 1.00 48.34 125 GLY A CA 1
ATOM 995 C C . GLY A 1 125 ? 29.127 24.972 -67.921 1.00 48.34 125 GLY A C 1
ATOM 996 O O . GLY A 1 125 ? 28.223 25.548 -67.301 1.00 48.34 125 GLY A O 1
ATOM 997 N N . PRO A 1 126 ? 29.417 25.318 -69.189 1.00 48.66 126 PRO A N 1
ATOM 998 C CA . PRO A 1 126 ? 30.528 24.897 -70.052 1.00 48.66 126 PRO A CA 1
ATOM 999 C C . PRO A 1 126 ? 31.759 25.822 -69.997 1.00 48.66 126 PRO A C 1
ATOM 1001 O O . PRO A 1 126 ? 31.619 27.004 -69.607 1.00 48.66 126 PRO A O 1
#

Solvent-accessible surface area (backbone atoms only — not comparable to full-atom values): 7875 Å² total; per-residue (Å²): 136,79,84,78,76,80,84,68,88,71,56,100,46,60,43,78,46,78,42,59,45,37,98,70,58,69,72,56,50,54,52,33,54,52,55,53,58,70,66,71,66,50,80,42,78,50,75,57,93,61,28,41,36,40,27,34,44,32,73,84,47,46,55,63,58,53,52,51,52,32,53,75,52,68,52,54,55,57,86,46,70,68,49,55,52,52,53,52,48,46,42,52,52,32,51,49,51,29,51,55,67,71,43,82,70,80,72,83,70,87,65,73,81,71,92,79,81,74,92,70,81,82,84,80,80,132

Radius of gyration: 24.61 Å; Cα contacts (8 Å, |Δi|>4): 113; chains: 1; bounding box: 47×37×93 Å

pLDDT: mean 75.94, std 15.78, range [36.47, 93.0]

Mean predicted aligned error: 13.29 Å

Secondary structure (DSSP, 8-state):
-----------TTEEEEEEE--S--HHHHHHHHHHHHTTSSEEEEEEETTEEEEEEETTT--HHHHHHHHHHTT------HHHHHHHHHHHHHHHHHHHHHHS--------PPPS-----------